Protein AF-A0A2R6I7I3-F1 (afdb_monomer_lite)

Secondary structure (DSSP, 8-state):
--EEEEE----TTS-SSEEEEEEEEPPTTS-SPPEEEEEEB-SS-GGG--TT---EEEEEEEEEETTEEEEEEEEEPPPPP--

Foldseek 3Di:
DQDKDFCADDPPQDDPRWIKDWDFAADPVNDDGTDIDIATEPPEDPVPDDRVQDWDWDWDFPHDDVPRTDIDIHIYHDDPPPD

Structure (mmCIF, N/CA/C/O backbone):
data_AF-A0A2R6I7I3-F1
#
_entry.id   AF-A0A2R6I7I3-F1
#
loop_
_atom_site.group_PDB
_atom_site.id
_atom_site.type_symbol
_atom_site.label_atom_id
_atom_site.label_alt_id
_atom_site.label_comp_id
_atom_site.label_asym_id
_atom_site.label_entity_id
_atom_site.label_seq_id
_atom_site.pdbx_PDB_ins_code
_atom_site.Cartn_x
_atom_site.Cartn_y
_atom_site.Cartn_z
_atom_site.occupancy
_atom_site.B_iso_or_equiv
_atom_site.auth_seq_id
_atom_site.auth_comp_id
_atom_site.auth_asym_id
_atom_site.auth_atom_id
_atom_site.pdbx_PDB_model_num
ATOM 1 N N . VAL A 1 1 ? -7.821 -1.419 4.338 1.00 92.12 1 VAL A N 1
ATOM 2 C CA . VAL A 1 1 ? -7.545 -1.616 2.893 1.00 92.12 1 VAL A CA 1
ATOM 3 C C . VAL A 1 1 ? -8.865 -1.947 2.234 1.00 92.12 1 VAL A C 1
ATOM 5 O O . VAL A 1 1 ? -9.492 -2.902 2.661 1.00 92.12 1 VAL A O 1
ATOM 8 N N . GLU A 1 2 ? -9.296 -1.185 1.237 1.00 95.56 2 GLU A N 1
ATOM 9 C CA . GLU A 1 2 ? -10.575 -1.418 0.545 1.00 95.56 2 GLU A CA 1
ATOM 10 C C . GLU A 1 2 ? -10.430 -2.381 -0.635 1.00 95.56 2 GLU A C 1
ATOM 12 O O . GLU A 1 2 ? -11.325 -3.157 -0.952 1.00 95.56 2 GLU A O 1
ATOM 17 N N . SER A 1 3 ? -9.283 -2.328 -1.305 1.00 95.69 3 SER A N 1
ATOM 18 C CA . SER A 1 3 ? -8.904 -3.240 -2.381 1.00 95.69 3 SER A CA 1
ATOM 19 C C . SER A 1 3 ? -7.397 -3.152 -2.589 1.00 95.69 3 SER A C 1
ATOM 21 O O . SER A 1 3 ? -6.781 -2.145 -2.225 1.00 95.69 3 SER A O 1
ATOM 23 N N . PHE A 1 4 ? -6.794 -4.181 -3.173 1.00 94.75 4 PHE A N 1
ATOM 24 C CA . PHE A 1 4 ? -5.385 -4.165 -3.537 1.00 94.75 4 PHE A CA 1
ATOM 25 C C . PHE A 1 4 ? -5.116 -5.009 -4.780 1.00 94.75 4 PHE A C 1
ATOM 27 O O . PHE A 1 4 ? -5.885 -5.901 -5.135 1.00 94.75 4 PHE A O 1
ATOM 34 N N . VAL A 1 5 ? -4.004 -4.703 -5.437 1.00 94.69 5 VAL A N 1
ATOM 35 C CA . VAL A 1 5 ? -3.463 -5.456 -6.568 1.00 94.69 5 VAL A CA 1
ATOM 36 C C . VAL A 1 5 ? -1.973 -5.672 -6.358 1.00 94.69 5 VAL A C 1
ATOM 38 O O . VAL A 1 5 ? -1.300 -4.834 -5.757 1.00 94.69 5 VAL A O 1
ATOM 41 N N . VAL A 1 6 ? -1.454 -6.781 -6.875 1.00 93.31 6 VAL A N 1
ATOM 42 C CA . VAL A 1 6 ? -0.014 -7.049 -6.926 1.00 93.31 6 VAL A CA 1
ATOM 43 C C . VAL A 1 6 ? 0.443 -6.881 -8.368 1.00 93.31 6 VAL A C 1
ATOM 45 O O . VAL A 1 6 ? -0.083 -7.526 -9.274 1.00 93.31 6 VAL A O 1
ATOM 48 N N . GLN A 1 7 ? 1.375 -5.957 -8.589 1.00 92.94 7 GLN A N 1
ATOM 49 C CA . GLN A 1 7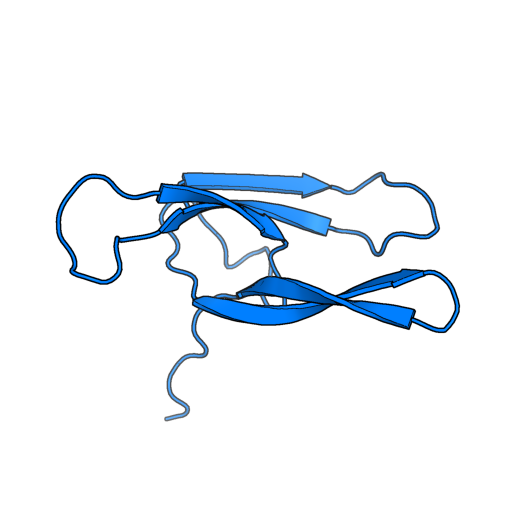 ? 1.927 -5.673 -9.907 1.00 92.94 7 GLN A CA 1
ATOM 50 C C . GLN A 1 7 ? 3.191 -6.509 -10.111 1.00 92.94 7 GLN A C 1
ATOM 52 O O . GLN A 1 7 ? 4.220 -6.256 -9.489 1.00 92.94 7 GLN A O 1
ATOM 57 N N . GLU A 1 8 ? 3.091 -7.510 -10.982 1.00 93.00 8 GLU A N 1
ATOM 58 C CA . GLU A 1 8 ? 4.181 -8.449 -11.297 1.00 93.00 8 GLU A CA 1
ATOM 59 C C . GLU A 1 8 ? 5.018 -8.009 -12.508 1.00 93.00 8 GLU A C 1
ATOM 61 O O . GLU A 1 8 ? 6.152 -8.441 -12.680 1.00 93.00 8 GLU A O 1
ATOM 66 N N . TYR A 1 9 ? 4.457 -7.152 -13.366 1.00 92.38 9 TYR A N 1
ATOM 67 C CA . TYR A 1 9 ? 5.076 -6.741 -14.626 1.00 92.38 9 TYR A CA 1
ATOM 68 C C . TYR A 1 9 ? 5.111 -5.218 -14.718 1.00 92.38 9 TYR A C 1
ATOM 70 O O . TYR A 1 9 ? 4.123 -4.582 -15.089 1.00 92.38 9 TYR A O 1
ATOM 78 N N . LEU A 1 10 ? 6.259 -4.647 -14.368 1.00 89.62 10 LEU A N 1
ATOM 79 C CA . LEU A 1 10 ? 6.560 -3.218 -14.431 1.00 89.62 10 LEU A CA 1
ATOM 80 C C . LEU A 1 10 ? 7.884 -3.003 -15.186 1.00 89.62 10 LEU A C 1
ATOM 82 O O . LEU A 1 10 ? 8.600 -3.975 -15.425 1.00 89.62 10 LEU A O 1
ATOM 86 N N . PRO A 1 11 ? 8.199 -1.761 -15.598 1.00 90.06 11 PRO A N 1
ATOM 87 C CA . PRO A 1 11 ? 9.527 -1.407 -16.096 1.00 90.06 11 PRO A CA 1
ATOM 88 C C . PRO A 1 11 ? 10.664 -1.886 -15.174 1.00 90.06 11 PRO A C 1
ATOM 90 O O . PRO A 1 11 ? 10.502 -1.918 -13.955 1.00 90.06 11 PRO A O 1
ATOM 93 N N . ASP A 1 12 ? 11.811 -2.240 -15.764 1.00 86.25 12 ASP A N 1
ATOM 94 C CA . ASP A 1 12 ? 12.941 -2.893 -15.074 1.00 86.25 12 ASP A CA 1
ATOM 95 C C . ASP A 1 12 ? 13.572 -2.052 -13.946 1.00 86.25 12 ASP A C 1
ATOM 97 O O . ASP A 1 12 ? 14.307 -2.572 -13.107 1.00 86.25 12 ASP A O 1
ATOM 101 N N . ASP A 1 13 ? 13.316 -0.746 -13.930 1.00 83.38 13 ASP A N 1
ATOM 102 C CA . ASP A 1 13 ? 13.774 0.199 -12.913 1.00 83.38 13 ASP A CA 1
ATOM 103 C C . ASP A 1 13 ? 12.868 0.248 -11.670 1.00 83.38 13 ASP A C 1
ATOM 105 O O . ASP A 1 13 ? 13.175 0.964 -10.714 1.00 83.38 13 ASP A O 1
ATOM 109 N N . ILE A 1 14 ? 11.778 -0.528 -11.648 1.00 84.00 14 ILE A N 1
ATOM 110 C CA . ILE A 1 14 ? 10.841 -0.610 -10.526 1.00 84.00 14 ILE A CA 1
ATOM 111 C C . ILE A 1 14 ? 10.901 -1.996 -9.879 1.00 84.00 14 ILE A C 1
ATOM 113 O O . ILE A 1 14 ? 10.747 -3.029 -10.528 1.00 84.00 14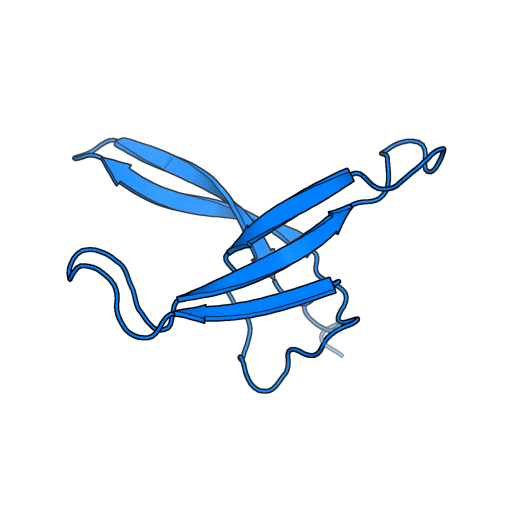 ILE A O 1
ATOM 117 N N . GLU A 1 15 ? 11.071 -2.018 -8.556 1.00 82.94 15 GLU A N 1
ATOM 118 C CA . GLU A 1 15 ? 11.063 -3.252 -7.770 1.00 82.94 15 GLU A CA 1
ATOM 119 C C . GLU A 1 15 ? 9.687 -3.938 -7.825 1.00 82.94 15 GLU A C 1
ATOM 121 O O . GLU A 1 15 ? 8.666 -3.332 -7.488 1.00 82.94 15 GLU A O 1
ATOM 126 N N . THR A 1 16 ? 9.677 -5.212 -8.225 1.00 88.94 16 THR A N 1
ATOM 127 C CA . THR A 1 16 ? 8.500 -6.093 -8.287 1.00 88.94 16 THR A CA 1
ATOM 128 C C . THR A 1 16 ? 8.729 -7.362 -7.446 1.00 88.94 16 THR A C 1
ATOM 130 O O . THR A 1 16 ? 9.883 -7.763 -7.271 1.00 88.94 16 THR A O 1
ATOM 133 N N . PRO A 1 17 ? 7.674 -8.015 -6.912 1.00 90.75 17 PRO A N 1
ATOM 134 C CA . PRO A 1 17 ? 6.255 -7.653 -6.996 1.00 90.75 17 PRO A CA 1
ATOM 135 C C . PRO A 1 17 ? 5.924 -6.370 -6.223 1.00 90.75 17 PRO A C 1
ATOM 137 O O . PRO A 1 17 ? 6.334 -6.199 -5.076 1.00 90.75 17 PRO A O 1
ATOM 140 N N . GLN A 1 18 ? 5.153 -5.472 -6.844 1.00 90.44 18 GLN A N 1
ATOM 141 C CA . GLN A 1 18 ? 4.780 -4.189 -6.246 1.00 90.44 18 GLN A CA 1
ATOM 142 C C . GLN A 1 18 ? 3.296 -4.177 -5.845 1.00 90.44 18 GLN A C 1
ATOM 144 O O . GLN A 1 18 ? 2.417 -3.997 -6.692 1.00 90.44 18 GLN A O 1
ATOM 149 N N . PRO A 1 19 ? 2.974 -4.374 -4.558 1.00 93.06 19 PRO A N 1
ATOM 150 C CA . PRO A 1 19 ? 1.602 -4.285 -4.081 1.00 93.06 19 PRO A CA 1
ATOM 151 C C . PRO A 1 19 ? 1.129 -2.837 -3.947 1.00 93.06 19 PRO A C 1
ATOM 153 O O . PRO A 1 19 ? 1.767 -2.000 -3.303 1.00 93.06 19 PRO A O 1
ATOM 156 N N . VAL A 1 20 ? -0.051 -2.563 -4.493 1.00 93.69 20 VAL A N 1
ATOM 157 C CA . VAL A 1 20 ? -0.717 -1.260 -4.424 1.00 93.69 20 VAL A CA 1
ATOM 158 C C . VAL A 1 20 ? -2.097 -1.448 -3.823 1.00 93.69 20 VAL A C 1
ATOM 160 O O . VAL A 1 20 ? -2.857 -2.311 -4.260 1.00 93.69 20 VAL A O 1
ATOM 163 N N . ALA A 1 21 ? -2.434 -0.626 -2.835 1.00 95.25 21 ALA A N 1
ATOM 164 C CA . ALA A 1 21 ? -3.713 -0.677 -2.147 1.00 95.25 21 ALA A CA 1
ATOM 165 C C . ALA A 1 21 ? -4.471 0.644 -2.250 1.00 95.25 21 ALA A C 1
ATOM 167 O O . ALA A 1 21 ? -3.892 1.732 -2.229 1.00 95.25 21 ALA A O 1
ATOM 168 N N . MET A 1 22 ? -5.791 0.517 -2.298 1.00 97.00 22 MET A N 1
ATOM 169 C CA . MET A 1 22 ? -6.737 1.581 -2.009 1.00 97.00 22 MET A CA 1
ATOM 170 C C . MET A 1 22 ? -7.036 1.551 -0.509 1.00 97.00 22 MET A C 1
ATOM 172 O O . MET A 1 22 ? -7.413 0.510 0.038 1.00 97.00 22 MET A O 1
ATOM 176 N N . VAL A 1 23 ? -6.831 2.673 0.171 1.00 95.81 23 VAL A N 1
ATOM 177 C CA . VAL A 1 23 ? -6.955 2.797 1.626 1.00 95.81 23 VAL A CA 1
ATOM 178 C C . VAL A 1 23 ? -7.838 3.994 1.942 1.00 95.81 23 VAL A C 1
ATOM 180 O O . VAL A 1 23 ? -7.585 5.092 1.453 1.00 95.81 23 VAL A O 1
ATOM 183 N N . ASP A 1 24 ? -8.841 3.783 2.784 1.00 95.81 24 ASP A N 1
ATOM 184 C CA . ASP A 1 24 ? -9.640 4.867 3.344 1.00 95.81 24 ASP A CA 1
ATOM 185 C C . ASP A 1 24 ? -8.984 5.339 4.646 1.00 95.81 24 ASP A C 1
ATOM 187 O O . ASP A 1 24 ? -8.746 4.553 5.566 1.00 95.81 24 ASP A O 1
ATOM 191 N N . LEU A 1 25 ? -8.621 6.621 4.690 1.00 92.88 25 LEU A N 1
ATOM 192 C CA . LEU A 1 25 ? -7.983 7.266 5.829 1.00 92.88 25 LEU A CA 1
ATOM 193 C C . LEU A 1 25 ? -9.017 8.079 6.612 1.00 92.88 25 LEU A C 1
ATOM 195 O O . LEU A 1 25 ? -9.688 8.927 6.018 1.00 92.88 25 LEU A O 1
ATOM 199 N N . PRO A 1 26 ? -9.134 7.879 7.934 1.00 93.75 26 PRO A N 1
ATOM 200 C CA . PRO A 1 26 ? -9.992 8.721 8.754 1.00 93.75 26 PRO A CA 1
ATOM 201 C C . PRO A 1 26 ? -9.479 10.169 8.765 1.00 93.75 26 PRO A C 1
ATOM 203 O O . PRO A 1 26 ? -8.270 10.410 8.681 1.00 93.75 26 PRO A O 1
ATOM 206 N N . GLN A 1 27 ? -10.396 11.131 8.892 1.00 92.69 27 GLN A N 1
ATOM 207 C CA . GLN A 1 27 ? -10.036 12.534 9.106 1.00 92.69 27 GLN A CA 1
ATOM 208 C C . GLN A 1 27 ? -9.308 12.700 10.447 1.00 92.69 27 GLN A C 1
ATOM 210 O O . GLN A 1 27 ? -9.517 11.929 11.384 1.00 92.69 27 GLN A O 1
ATOM 215 N N . ALA A 1 28 ? -8.436 13.705 10.546 1.00 91.50 28 ALA A N 1
ATOM 216 C CA . ALA A 1 28 ? -7.589 13.902 11.726 1.00 91.50 28 ALA A CA 1
ATOM 217 C C . ALA A 1 28 ? -8.384 14.239 13.002 1.00 91.50 28 ALA A C 1
ATOM 219 O O . ALA A 1 28 ? -7.941 13.921 14.104 1.00 91.50 28 ALA A O 1
ATOM 220 N N . ASP A 1 29 ? -9.541 14.878 12.849 1.00 93.19 29 ASP A N 1
ATOM 221 C CA . ASP A 1 29 ? -10.507 15.177 13.910 1.00 93.19 29 ASP A CA 1
ATOM 222 C C . ASP A 1 29 ? -11.519 14.041 14.142 1.00 93.19 29 ASP A C 1
ATOM 224 O O . ASP A 1 29 ? -12.281 14.084 15.105 1.00 93.19 29 ASP A O 1
ATOM 228 N N . GLY A 1 30 ? -11.494 12.999 13.305 1.00 90.31 30 GLY A N 1
ATOM 229 C CA . GLY A 1 30 ? -12.415 11.867 13.360 1.00 90.31 30 GLY A CA 1
ATOM 230 C C . GLY A 1 30 ? -13.823 12.176 12.845 1.00 90.31 30 GLY A C 1
ATOM 231 O O . GLY A 1 30 ? -14.695 11.314 12.961 1.00 90.31 30 GLY A O 1
ATOM 232 N N . GLU A 1 31 ? -14.059 13.362 12.281 1.00 93.75 31 GLU A N 1
ATOM 233 C CA . GLU A 1 31 ? -15.370 13.784 11.790 1.00 93.75 31 GLU A CA 1
ATOM 234 C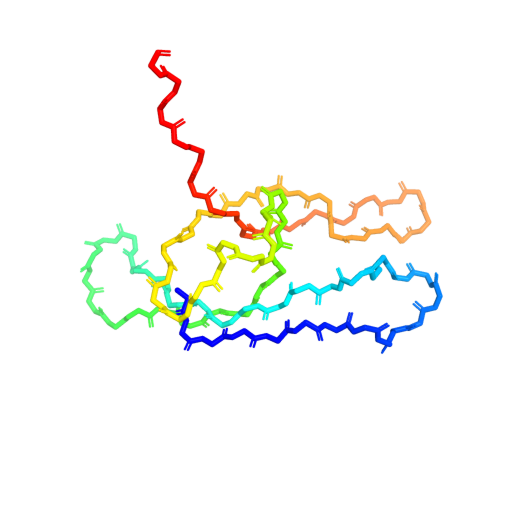 C . GLU A 1 31 ? -15.423 13.799 10.256 1.00 93.75 31 GLU A C 1
ATOM 236 O O . GLU A 1 31 ? -14.466 14.155 9.576 1.00 93.75 31 GLU A O 1
ATOM 241 N N . GLY A 1 32 ? -16.577 13.435 9.691 1.00 94.50 32 GLY A N 1
ATOM 242 C CA . GLY A 1 32 ? -16.797 13.420 8.243 1.00 94.50 32 GLY A CA 1
ATOM 243 C C . GLY A 1 32 ? -16.360 12.131 7.543 1.00 94.50 32 GLY A C 1
ATOM 244 O O . GLY A 1 32 ? -16.017 11.128 8.173 1.00 94.50 32 GLY A O 1
ATOM 245 N N . ASP A 1 33 ? -16.430 12.153 6.212 1.00 95.94 33 ASP A N 1
ATOM 246 C CA . ASP A 1 33 ? -16.138 10.980 5.390 1.00 95.94 33 ASP A CA 1
ATOM 247 C C . ASP A 1 33 ? -14.621 10.721 5.297 1.00 95.94 33 ASP A C 1
ATOM 249 O O . ASP A 1 33 ? -13.833 11.666 5.149 1.00 95.94 33 ASP A O 1
ATOM 253 N N . PRO A 1 34 ? -14.182 9.449 5.336 1.00 95.44 34 PRO A N 1
ATOM 254 C CA . PRO A 1 34 ? -12.786 9.094 5.115 1.00 95.44 34 PRO A CA 1
ATOM 255 C C . PRO A 1 34 ? -12.258 9.588 3.763 1.00 95.44 34 PRO A C 1
ATOM 257 O O . PRO A 1 34 ? -12.939 9.528 2.737 1.00 95.44 34 PRO A O 1
ATOM 260 N N . ALA A 1 35 ? -11.002 10.029 3.742 1.00 94.50 35 ALA A N 1
ATOM 261 C CA . ALA A 1 35 ? -10.304 10.350 2.508 1.00 94.50 35 ALA A CA 1
ATOM 262 C C . ALA A 1 35 ? -9.727 9.074 1.888 1.00 94.50 35 ALA A C 1
ATOM 264 O O . ALA A 1 35 ? -8.923 8.375 2.505 1.00 94.50 35 ALA A O 1
ATOM 265 N N . ARG A 1 36 ? -10.088 8.793 0.637 1.00 95.50 36 ARG A N 1
ATOM 266 C CA . ARG A 1 36 ? -9.547 7.653 -0.105 1.00 95.50 36 ARG A CA 1
ATOM 267 C C . ARG A 1 36 ? -8.202 7.988 -0.734 1.00 95.50 36 ARG A C 1
ATOM 269 O O . ARG A 1 36 ? -8.092 8.946 -1.499 1.00 95.50 36 ARG A O 1
ATOM 276 N N . VAL A 1 37 ? -7.198 7.158 -0.473 1.00 94.94 37 VAL A N 1
ATOM 277 C CA . VAL A 1 37 ? -5.858 7.274 -1.056 1.00 94.94 37 VAL A CA 1
ATOM 278 C C . VAL A 1 37 ? -5.412 5.968 -1.700 1.00 94.94 37 VAL A C 1
ATOM 280 O O . VAL A 1 37 ? -5.842 4.881 -1.319 1.00 94.94 37 VAL A O 1
ATOM 283 N N . TYR A 1 38 ? -4.508 6.083 -2.667 1.00 94.12 38 TYR A N 1
ATOM 284 C CA . TYR A 1 38 ? -3.818 4.951 -3.277 1.00 94.12 38 TYR A CA 1
ATOM 285 C C . TYR A 1 38 ? -2.366 4.978 -2.820 1.00 94.12 38 TYR A C 1
ATOM 287 O O . TYR A 1 38 ? -1.724 6.028 -2.875 1.00 94.12 38 TYR A O 1
ATOM 295 N N . GLY A 1 39 ? -1.842 3.848 -2.360 1.00 93.25 39 GLY A N 1
ATOM 296 C CA . GLY A 1 39 ? -0.465 3.790 -1.889 1.00 93.25 39 GLY A CA 1
ATOM 297 C C . GLY A 1 39 ? 0.149 2.407 -1.974 1.00 93.25 39 GLY A C 1
ATOM 298 O O . GLY A 1 39 ? -0.544 1.391 -2.020 1.00 93.25 39 GLY A O 1
ATOM 299 N N . LEU A 1 40 ? 1.480 2.391 -1.992 1.00 94.31 40 LEU A N 1
ATOM 300 C CA . LEU A 1 40 ? 2.260 1.162 -2.026 1.00 94.31 40 LEU A CA 1
ATOM 301 C C . LEU A 1 40 ? 2.250 0.491 -0.657 1.00 94.31 40 LEU A C 1
ATOM 303 O O . LEU A 1 40 ? 2.428 1.163 0.364 1.00 94.31 40 LEU A O 1
ATOM 307 N N . LEU A 1 41 ? 2.106 -0.829 -0.645 1.00 92.56 41 LEU A N 1
ATOM 308 C CA . LEU A 1 41 ? 2.325 -1.635 0.548 1.00 92.56 41 LEU A CA 1
ATOM 309 C C . LEU A 1 41 ? 3.814 -1.985 0.651 1.00 92.56 41 LEU A C 1
ATOM 311 O O . LEU A 1 41 ? 4.486 -2.264 -0.338 1.00 92.56 41 LEU A O 1
ATOM 315 N N . THR A 1 42 ? 4.360 -1.927 1.856 1.00 90.69 42 THR A N 1
ATOM 316 C CA . THR A 1 42 ? 5.769 -2.201 2.136 1.00 90.69 42 THR A CA 1
ATOM 317 C C . THR A 1 42 ? 5.910 -2.887 3.486 1.00 90.69 42 THR A C 1
ATOM 319 O O . THR A 1 42 ? 4.992 -2.847 4.308 1.00 90.69 42 THR A O 1
ATOM 322 N N . GLU A 1 43 ? 7.058 -3.525 3.727 1.00 86.62 43 GLU A N 1
ATOM 323 C CA . GLU A 1 43 ? 7.365 -4.216 4.990 1.00 86.62 43 GLU A CA 1
ATOM 324 C C . GLU A 1 43 ? 6.256 -5.196 5.429 1.00 86.62 43 GLU A C 1
ATOM 326 O O . GLU A 1 43 ? 6.035 -5.409 6.621 1.00 86.62 43 GLU A O 1
ATOM 331 N N . THR A 1 44 ? 5.524 -5.752 4.462 1.00 82.38 44 THR A N 1
ATOM 332 C CA . THR A 1 44 ? 4.348 -6.591 4.678 1.00 82.38 44 THR A CA 1
ATOM 333 C C . THR A 1 44 ? 4.458 -7.823 3.797 1.00 82.38 44 THR A C 1
ATOM 335 O O . THR A 1 44 ? 4.811 -7.728 2.626 1.00 82.38 44 THR A O 1
ATOM 338 N N . ASP A 1 45 ? 4.160 -8.971 4.384 1.00 84.88 45 ASP A N 1
ATOM 339 C CA . ASP A 1 45 ? 4.039 -10.240 3.682 1.00 84.88 45 ASP A CA 1
ATOM 340 C C . ASP A 1 45 ? 2.695 -10.271 2.939 1.00 84.88 45 ASP A C 1
ATOM 342 O O . ASP A 1 45 ? 1.654 -10.064 3.567 1.00 84.88 45 ASP A O 1
ATOM 346 N N . LEU A 1 46 ? 2.715 -10.473 1.619 1.00 81.62 46 LEU A N 1
ATOM 347 C CA . LEU A 1 46 ? 1.518 -10.397 0.770 1.00 81.62 46 LEU A CA 1
ATOM 348 C C . LEU A 1 46 ? 0.455 -11.422 1.163 1.00 81.62 46 LEU A C 1
ATOM 350 O O . LEU A 1 46 ? -0.731 -11.134 1.044 1.00 81.62 46 LEU A O 1
ATOM 354 N N . GLU A 1 47 ? 0.866 -12.572 1.699 1.00 84.38 47 GLU A N 1
ATOM 355 C CA . GLU A 1 47 ? -0.049 -13.609 2.187 1.00 84.38 47 GLU A CA 1
ATOM 356 C C . GLU A 1 47 ? -0.829 -13.181 3.442 1.00 84.38 47 GLU A C 1
ATOM 358 O O . GLU A 1 47 ? -1.748 -13.874 3.869 1.00 84.38 47 GLU A O 1
ATOM 363 N N . LYS A 1 48 ? -0.466 -12.049 4.060 1.00 80.94 48 LYS A N 1
ATOM 364 C CA . LYS A 1 48 ? -1.091 -11.517 5.282 1.00 80.94 48 LYS A CA 1
ATOM 365 C C . LYS A 1 48 ? -1.995 -10.313 5.024 1.00 80.94 48 LYS A C 1
ATOM 367 O O . LYS A 1 48 ? -2.401 -9.655 5.985 1.00 80.94 48 LYS A O 1
ATOM 372 N N . ILE A 1 49 ? -2.251 -9.978 3.760 1.00 86.56 49 ILE A N 1
ATOM 373 C CA . ILE A 1 49 ? -3.093 -8.844 3.376 1.00 86.56 49 ILE A CA 1
ATOM 374 C C . ILE A 1 49 ? -4.407 -9.359 2.809 1.00 86.56 49 ILE A C 1
ATOM 376 O O . ILE A 1 49 ? -4.427 -10.072 1.811 1.00 86.56 49 ILE A O 1
ATOM 380 N N . ASP A 1 50 ? -5.497 -8.888 3.400 1.00 91.25 50 ASP A N 1
ATOM 381 C CA . ASP A 1 50 ? -6.855 -9.097 2.930 1.00 91.25 50 ASP A CA 1
ATOM 382 C C . ASP A 1 50 ? -7.570 -7.748 2.764 1.00 91.25 50 ASP A C 1
ATOM 384 O O . ASP A 1 50 ? -7.159 -6.697 3.277 1.00 91.25 50 ASP A O 1
ATOM 388 N N . VAL A 1 51 ? -8.693 -7.761 2.046 1.00 93.38 51 VAL A N 1
ATOM 389 C CA . VAL A 1 51 ? -9.631 -6.634 2.095 1.00 93.38 51 VAL A CA 1
ATOM 390 C C . VAL A 1 51 ? -10.126 -6.479 3.535 1.00 93.38 51 VAL A C 1
ATOM 392 O O . VAL A 1 51 ? -10.487 -7.448 4.195 1.00 93.38 51 VAL A O 1
ATOM 395 N N . GLY A 1 52 ? -10.118 -5.245 4.029 1.00 93.12 52 GLY A N 1
ATOM 396 C CA . GLY A 1 52 ? -10.399 -4.908 5.422 1.00 93.12 52 GLY A CA 1
ATOM 397 C C . GLY A 1 52 ? -9.167 -4.860 6.329 1.00 93.12 52 GLY A C 1
ATOM 398 O O . GLY A 1 52 ? -9.276 -4.341 7.435 1.00 93.12 52 GLY A O 1
ATOM 399 N N . THR A 1 53 ? -7.981 -5.302 5.886 1.00 92.88 53 THR A N 1
ATOM 400 C CA . THR A 1 53 ? -6.759 -5.208 6.705 1.00 92.88 53 THR A CA 1
ATOM 401 C C . THR A 1 53 ? -6.452 -3.755 7.082 1.00 92.88 53 THR A C 1
ATOM 403 O O . THR A 1 53 ? -6.393 -2.864 6.222 1.00 92.88 53 THR A O 1
ATOM 406 N N . GLU A 1 54 ? -6.234 -3.513 8.374 1.00 93.69 54 GLU A N 1
ATOM 407 C CA . GLU A 1 54 ? -5.756 -2.230 8.884 1.00 93.69 54 GLU A CA 1
ATOM 408 C C . GLU A 1 54 ? -4.278 -2.035 8.546 1.00 93.69 54 GLU A C 1
ATOM 410 O O . GLU A 1 54 ? -3.461 -2.952 8.648 1.00 93.69 54 GLU A O 1
ATOM 415 N N . VAL A 1 55 ? -3.926 -0.815 8.153 1.00 93.62 55 VAL A N 1
ATOM 416 C CA . VAL A 1 55 ? -2.560 -0.446 7.780 1.00 93.62 55 VAL A CA 1
ATOM 417 C C . VAL A 1 55 ? -2.183 0.881 8.412 1.00 93.62 55 VAL A C 1
ATOM 419 O O . VAL A 1 55 ? -3.034 1.708 8.729 1.00 93.62 55 VAL A O 1
ATOM 422 N N . VAL A 1 56 ? -0.883 1.099 8.565 1.00 94.06 56 VAL A N 1
ATOM 423 C CA . VAL A 1 56 ? -0.321 2.353 9.067 1.00 94.06 56 VAL A CA 1
ATOM 424 C C . VAL A 1 56 ? 0.551 3.004 8.008 1.00 94.06 56 VAL A C 1
ATOM 426 O O . VAL A 1 56 ? 1.294 2.327 7.294 1.00 94.06 56 VAL A O 1
ATOM 429 N N . ALA A 1 57 ? 0.483 4.331 7.922 1.00 93.19 57 ALA A N 1
ATOM 430 C CA . ALA A 1 57 ? 1.354 5.102 7.048 1.00 93.19 57 ALA A CA 1
ATOM 431 C C . ALA A 1 57 ? 2.799 5.103 7.578 1.00 93.19 57 ALA A C 1
ATOM 433 O O . ALA A 1 57 ? 3.060 5.247 8.776 1.00 93.19 57 ALA A O 1
ATOM 434 N N . ARG A 1 58 ? 3.758 4.960 6.666 1.00 92.50 58 ARG A N 1
ATOM 435 C CA . ARG A 1 58 ? 5.201 4.974 6.912 1.00 92.50 58 ARG A CA 1
ATOM 436 C C . ARG A 1 58 ? 5.856 5.936 5.938 1.00 92.50 58 ARG A C 1
ATOM 438 O O . ARG A 1 58 ? 5.668 5.809 4.735 1.00 92.50 58 ARG A O 1
ATOM 445 N N . PHE A 1 59 ? 6.666 6.857 6.445 1.00 92.75 59 PHE A N 1
ATOM 446 C CA . PHE A 1 59 ? 7.482 7.711 5.587 1.00 92.75 59 PHE A CA 1
ATOM 447 C C . PHE A 1 59 ? 8.688 6.920 5.069 1.00 92.75 59 PHE A C 1
ATOM 449 O O . PHE A 1 59 ? 9.476 6.390 5.865 1.00 92.75 59 PHE A O 1
ATOM 456 N N . ARG A 1 6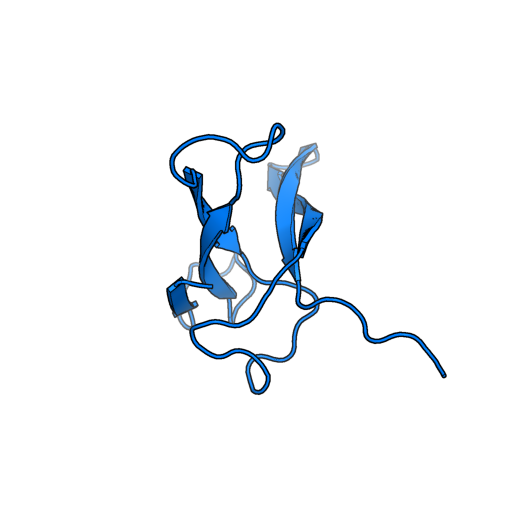0 ? 8.788 6.769 3.749 1.00 90.75 60 ARG A N 1
ATOM 457 C CA . ARG A 1 60 ? 9.788 5.946 3.059 1.00 90.75 60 ARG A CA 1
ATOM 458 C C . ARG A 1 60 ? 10.197 6.594 1.743 1.00 90.75 60 ARG A C 1
ATOM 460 O O . ARG A 1 60 ? 9.433 7.358 1.157 1.00 90.75 60 ARG A O 1
ATOM 467 N N . GLU A 1 61 ? 11.371 6.223 1.254 1.00 87.75 61 GLU A N 1
ATOM 468 C CA . GLU A 1 61 ? 11.755 6.522 -0.121 1.00 87.75 61 GLU A CA 1
ATOM 469 C C . GLU A 1 61 ? 10.791 5.810 -1.080 1.00 87.75 61 GLU A C 1
ATOM 471 O O . GLU A 1 61 ? 10.479 4.623 -0.907 1.00 87.75 61 GLU A O 1
ATOM 476 N N . LEU A 1 62 ? 10.252 6.560 -2.040 1.00 84.75 62 LEU A N 1
ATOM 477 C CA . LEU A 1 62 ? 9.350 6.061 -3.069 1.00 84.75 62 LEU A CA 1
ATOM 478 C C . LEU A 1 62 ? 10.152 5.609 -4.289 1.00 84.75 62 LEU A C 1
ATOM 480 O O . LEU A 1 62 ? 10.028 4.453 -4.680 1.00 84.75 62 LEU A O 1
ATOM 484 N N . PHE A 1 63 ? 10.968 6.515 -4.826 1.00 81.44 63 PHE A N 1
ATOM 485 C CA . PHE A 1 63 ? 11.936 6.287 -5.895 1.00 81.44 63 PHE A CA 1
ATOM 486 C C . PHE A 1 63 ? 13.030 7.363 -5.830 1.00 81.44 63 PHE A C 1
ATOM 488 O O . PHE A 1 63 ? 12.894 8.364 -5.116 1.00 81.44 63 PHE A O 1
ATOM 495 N N . SER A 1 64 ? 14.104 7.171 -6.588 1.00 78.69 64 SER A N 1
ATOM 496 C CA . SER A 1 64 ? 15.179 8.145 -6.750 1.00 78.69 64 SER A CA 1
ATOM 497 C C . SER A 1 64 ? 15.174 8.722 -8.166 1.00 78.69 64 SER A C 1
ATOM 499 O O . SER A 1 64 ? 14.972 8.012 -9.147 1.00 78.69 64 SER A O 1
ATOM 501 N N . GLU A 1 65 ? 15.394 10.031 -8.277 1.00 77.56 65 GLU A N 1
ATOM 502 C CA . GLU A 1 65 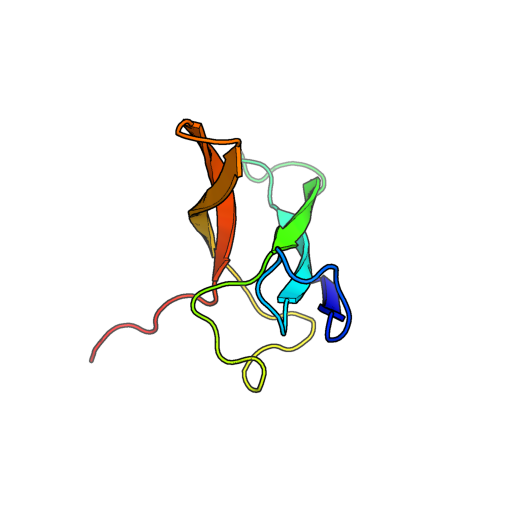? 15.631 10.704 -9.556 1.00 77.56 65 GLU A CA 1
ATOM 503 C C . GLU A 1 65 ? 17.089 11.188 -9.569 1.00 77.56 65 GLU A C 1
ATOM 505 O O . GLU A 1 65 ? 17.430 12.261 -9.059 1.00 77.56 65 GLU A O 1
ATOM 510 N N . GLY A 1 66 ? 17.988 10.336 -10.071 1.00 81.69 66 GLY A N 1
ATOM 511 C CA . GLY A 1 66 ? 19.433 10.550 -9.957 1.00 81.69 66 GLY A CA 1
ATOM 512 C C . GLY A 1 66 ? 19.901 10.477 -8.498 1.00 81.69 66 GLY A C 1
ATOM 513 O O . GLY A 1 66 ? 19.685 9.476 -7.825 1.00 81.69 66 GLY A O 1
ATOM 514 N N . GLU A 1 67 ? 20.536 11.540 -7.994 1.00 82.31 67 GLU A N 1
ATOM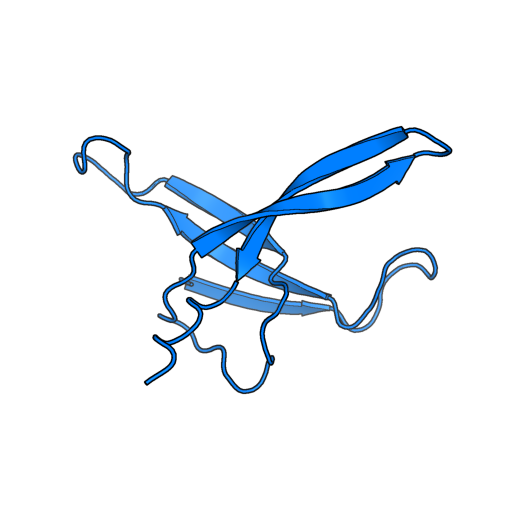 515 C CA . GLU A 1 67 ? 21.023 11.619 -6.602 1.00 82.31 67 GLU A CA 1
ATOM 516 C C . GLU A 1 67 ? 19.985 12.183 -5.613 1.00 82.31 67 GLU A C 1
ATOM 518 O O . GLU A 1 67 ? 20.290 12.397 -4.438 1.00 82.31 67 GLU A O 1
ATOM 523 N N . ARG A 1 68 ? 18.759 12.478 -6.068 1.00 87.19 68 ARG A N 1
ATOM 524 C CA . ARG A 1 68 ? 17.714 13.074 -5.225 1.00 87.19 68 ARG A CA 1
ATOM 525 C C . ARG A 1 68 ? 16.685 12.015 -4.821 1.00 87.19 68 ARG A C 1
ATOM 527 O O . ARG A 1 68 ? 15.895 11.600 -5.671 1.00 87.19 68 ARG A O 1
ATOM 534 N N . PRO A 1 69 ? 16.648 11.593 -3.544 1.00 86.38 69 PRO A N 1
ATOM 535 C CA . PRO A 1 69 ? 15.631 10.662 -3.077 1.00 86.38 69 PRO A CA 1
ATOM 536 C C . PRO A 1 69 ? 14.283 11.377 -2.948 1.00 86.38 69 PRO A C 1
ATOM 538 O O . PRO A 1 69 ? 14.171 12.409 -2.275 1.00 86.38 69 PRO A O 1
ATOM 541 N N . ILE A 1 70 ? 13.244 10.819 -3.567 1.00 89.50 70 ILE A N 1
ATOM 542 C CA . ILE A 1 70 ? 11.869 11.290 -3.412 1.00 89.50 70 ILE A CA 1
ATOM 543 C C . ILE A 1 70 ? 11.201 10.432 -2.343 1.00 89.50 70 ILE A C 1
ATOM 545 O O . ILE A 1 70 ? 11.013 9.227 -2.500 1.00 89.50 70 ILE A O 1
ATOM 549 N N . ASN A 1 71 ? 10.836 11.069 -1.232 1.00 90.56 71 ASN A N 1
ATOM 550 C CA . ASN A 1 71 ? 10.195 10.412 -0.100 1.00 90.56 71 ASN A CA 1
ATOM 551 C C . ASN A 1 71 ? 8.689 10.665 -0.105 1.00 90.56 71 ASN A C 1
ATOM 553 O O . ASN A 1 71 ? 8.234 11.768 -0.403 1.00 90.56 71 ASN A O 1
ATOM 557 N N . SER A 1 72 ? 7.919 9.652 0.271 1.00 91.62 72 SER A N 1
ATOM 558 C CA . SER A 1 72 ? 6.469 9.745 0.417 1.00 91.62 72 SER A CA 1
ATOM 559 C C . SER A 1 72 ? 5.973 8.763 1.481 1.00 91.62 72 SER A C 1
ATOM 561 O O . SER A 1 72 ? 6.752 8.074 2.144 1.00 91.62 72 SER A O 1
ATOM 563 N N . PHE A 1 73 ? 4.662 8.709 1.676 1.00 91.31 73 PHE A N 1
ATOM 564 C CA . PHE A 1 73 ? 4.033 7.692 2.501 1.00 91.31 73 PHE A CA 1
ATOM 565 C C . PHE A 1 73 ? 3.867 6.380 1.716 1.00 91.31 73 PHE A C 1
ATOM 567 O O . PHE A 1 73 ? 3.422 6.357 0.571 1.00 91.31 73 PHE A O 1
ATOM 574 N N . LYS A 1 74 ? 4.214 5.273 2.369 1.00 94.38 74 LYS A N 1
ATOM 575 C CA . LYS A 1 74 ? 3.833 3.899 2.021 1.00 94.38 74 LYS A CA 1
ATOM 576 C C . LYS A 1 74 ? 3.001 3.327 3.171 1.00 94.38 74 LYS A C 1
ATOM 578 O O . LYS A 1 74 ? 2.975 3.908 4.255 1.00 94.38 74 LYS A O 1
ATOM 583 N N . PHE A 1 75 ? 2.347 2.194 2.971 1.00 94.50 75 PHE A N 1
ATOM 584 C CA . PHE A 1 75 ? 1.538 1.531 3.991 1.00 94.50 75 PHE A CA 1
ATOM 585 C C . PHE A 1 75 ? 2.179 0.219 4.427 1.00 94.50 75 PHE A C 1
ATOM 587 O O . PHE A 1 75 ? 2.721 -0.511 3.608 1.00 94.50 75 PHE A O 1
ATOM 594 N N . SER A 1 76 ? 2.117 -0.097 5.715 1.00 93.25 76 SER A N 1
ATOM 595 C CA . SER A 1 76 ? 2.500 -1.415 6.227 1.00 93.25 76 SER A CA 1
ATOM 596 C C . SER A 1 76 ? 1.411 -1.944 7.146 1.00 93.25 76 SER A C 1
ATOM 598 O O . SER A 1 76 ? 0.728 -1.151 7.801 1.00 93.25 76 SER A O 1
ATOM 600 N N . VAL A 1 77 ? 1.296 -3.263 7.291 1.00 91.00 77 VAL A N 1
ATOM 601 C CA . VAL A 1 77 ? 0.554 -3.807 8.437 1.00 91.00 77 VAL A CA 1
ATOM 602 C C . VAL A 1 77 ? 1.189 -3.321 9.749 1.00 91.00 77 VAL A C 1
ATOM 604 O O . VAL A 1 77 ? 2.414 -3.118 9.817 1.00 91.00 77 VAL A O 1
ATOM 607 N N . PRO A 1 78 ? 0.391 -3.069 10.801 1.00 86.69 78 PRO A N 1
ATOM 608 C CA . PRO A 1 78 ? 0.921 -2.783 12.123 1.00 86.69 78 PRO A CA 1
ATOM 609 C C . PRO A 1 78 ? 1.865 -3.908 12.558 1.00 86.69 78 PRO A C 1
ATOM 611 O O . PRO A 1 78 ? 1.537 -5.090 12.459 1.00 86.69 78 PRO A O 1
ATOM 614 N N . ARG A 1 79 ? 3.057 -3.559 13.052 1.00 78.75 79 ARG A N 1
ATOM 615 C CA . ARG A 1 79 ? 3.920 -4.556 13.694 1.00 78.75 79 ARG A CA 1
ATOM 616 C C . ARG A 1 79 ? 3.212 -4.978 14.978 1.00 78.75 79 ARG A C 1
ATOM 618 O O . ARG A 1 79 ? 2.958 -4.117 15.816 1.00 78.75 79 ARG A O 1
ATOM 625 N N . GLY A 1 80 ? 2.887 -6.264 15.117 1.00 64.31 80 GLY A N 1
ATOM 626 C CA . GLY A 1 80 ? 2.349 -6.790 16.372 1.00 64.31 80 GLY A CA 1
ATOM 627 C C . GLY A 1 80 ? 3.280 -6.441 17.534 1.00 64.31 80 GLY A C 1
ATOM 628 O O . GLY A 1 80 ? 4.503 -6.405 17.352 1.00 64.31 80 GLY A O 1
ATOM 629 N N . GLU A 1 81 ? 2.718 -6.150 18.710 1.00 45.19 81 GLU A N 1
ATOM 630 C CA . GLU A 1 81 ? 3.519 -5.973 19.922 1.00 45.19 81 GLU A CA 1
ATOM 631 C C . GLU A 1 81 ? 4.443 -7.185 20.076 1.00 45.19 81 GLU A C 1
ATOM 633 O O . GLU A 1 81 ? 3.991 -8.333 20.093 1.00 45.19 81 GLU A O 1
ATOM 638 N N . LYS A 1 82 ? 5.756 -6.939 20.156 1.00 44.66 82 LYS A N 1
ATOM 639 C CA . LYS A 1 82 ? 6.690 -7.960 20.626 1.00 44.66 82 LYS A CA 1
ATOM 640 C C . LYS A 1 82 ? 6.278 -8.292 22.060 1.00 44.66 82 LYS A C 1
ATOM 642 O O . LYS A 1 82 ? 6.520 -7.483 22.951 1.00 44.66 82 LYS A O 1
ATOM 647 N N . ARG A 1 83 ? 5.613 -9.431 22.246 1.00 37.59 83 ARG A N 1
ATOM 648 C CA . ARG A 1 83 ? 5.496 -10.072 23.557 1.00 37.59 83 ARG A CA 1
ATOM 649 C C . ARG A 1 83 ? 6.860 -10.542 24.040 1.00 37.59 83 ARG A C 1
ATOM 651 O O . ARG A 1 83 ? 7.671 -10.956 23.180 1.00 37.59 83 ARG A O 1
#

pLDDT: mean 88.37, std 10.47, range [37.59, 97.0]

Sequence (83 aa):
VESFVVQEYLPDDIETPQPVAMVDLPQADGEGDPARVYGLLTETDLEKIDVGTEVVARFRELFSEGERPINSFKFSVPRGEKR

Radius of gyration: 14.18 Å; chains: 1; bounding box: 38×29×40 Å